Protein AF-A0A524EVG5-F1 (afdb_monomer_lite)

Structure (mmCIF, N/CA/C/O backbone):
data_AF-A0A524EVG5-F1
#
_entry.id   AF-A0A524EVG5-F1
#
loop_
_atom_site.group_PDB
_atom_site.id
_atom_site.type_symbol
_atom_site.label_atom_id
_atom_site.label_alt_id
_atom_site.label_comp_id
_atom_site.label_asym_id
_atom_site.label_entity_id
_atom_site.label_seq_id
_atom_site.pdbx_PDB_ins_code
_atom_site.Cartn_x
_atom_site.Cartn_y
_atom_site.Cartn_z
_atom_site.occupancy
_atom_site.B_iso_or_equiv
_atom_site.auth_seq_id
_atom_site.auth_comp_id
_atom_site.auth_asym_id
_atom_site.auth_atom_id
_atom_site.pdbx_PDB_model_num
ATOM 1 N N . MET A 1 1 ? -24.983 5.037 23.628 1.00 55.56 1 MET A N 1
ATOM 2 C CA . MET A 1 1 ? -25.145 5.532 22.242 1.00 55.56 1 MET A CA 1
ATOM 3 C C . MET A 1 1 ? -24.319 4.638 21.333 1.00 55.56 1 MET A C 1
ATOM 5 O O . MET A 1 1 ? -23.149 4.458 21.635 1.00 55.56 1 MET A O 1
ATOM 9 N N . LYS A 1 2 ? -24.898 4.042 20.284 1.00 57.50 2 LYS A N 1
ATOM 10 C CA . LYS A 1 2 ? -24.107 3.406 19.218 1.00 57.50 2 LYS A CA 1
ATOM 11 C C . LYS A 1 2 ? -23.765 4.501 18.209 1.00 57.50 2 LYS A C 1
ATOM 13 O O . LYS A 1 2 ? -24.679 5.118 17.672 1.00 57.50 2 LYS A O 1
ATOM 18 N N . LEU A 1 3 ? -22.482 4.798 18.032 1.00 75.38 3 LEU A N 1
ATOM 19 C CA . LEU A 1 3 ? -22.012 5.728 17.006 1.00 75.38 3 LEU A CA 1
ATOM 20 C C . LEU A 1 3 ? -21.749 4.922 15.734 1.00 75.38 3 LEU A C 1
ATOM 22 O O . LEU A 1 3 ? -21.066 3.902 15.786 1.00 75.38 3 LEU A O 1
ATOM 26 N N . HIS A 1 4 ? -22.320 5.354 14.613 1.00 79.94 4 HIS A N 1
ATOM 27 C CA . HIS A 1 4 ? -22.007 4.783 13.308 1.00 79.94 4 HIS A CA 1
ATOM 28 C C . HIS A 1 4 ? -20.712 5.402 12.780 1.00 79.94 4 HIS A C 1
ATOM 30 O O . HIS A 1 4 ? -20.463 6.591 12.992 1.00 79.94 4 HIS A O 1
ATOM 36 N N . ARG A 1 5 ? -19.894 4.603 12.085 1.00 82.62 5 ARG A N 1
ATOM 37 C CA . ARG A 1 5 ? -18.747 5.123 11.335 1.00 82.62 5 ARG A CA 1
ATOM 38 C C . ARG A 1 5 ? -19.273 6.085 10.272 1.00 82.62 5 ARG A C 1
ATOM 40 O O . ARG A 1 5 ? -20.179 5.731 9.524 1.00 82.62 5 ARG A O 1
ATOM 47 N N . MET A 1 6 ? -18.730 7.296 10.234 1.00 90.06 6 MET A N 1
ATOM 48 C CA . MET A 1 6 ? -19.094 8.279 9.219 1.00 90.06 6 MET A CA 1
ATOM 49 C C . MET A 1 6 ? -18.442 7.896 7.890 1.00 90.06 6 MET A C 1
ATOM 51 O O . MET A 1 6 ? -17.223 7.749 7.821 1.00 90.06 6 MET A O 1
ATOM 55 N N . GLU A 1 7 ? -19.253 7.746 6.848 1.00 91.44 7 GLU A N 1
ATOM 56 C CA . GLU A 1 7 ? -18.798 7.459 5.488 1.00 91.44 7 GLU A CA 1
ATOM 57 C C . GLU A 1 7 ? -18.991 8.718 4.645 1.00 91.44 7 GLU A C 1
ATOM 59 O O . GLU A 1 7 ? -20.114 9.168 4.432 1.00 91.44 7 GLU A O 1
ATOM 64 N N . VAL A 1 8 ? -17.877 9.338 4.250 1.00 96.19 8 VAL A N 1
ATOM 65 C CA . VAL A 1 8 ? -17.873 10.612 3.507 1.00 96.19 8 VAL A CA 1
ATOM 66 C C . VAL A 1 8 ? -17.717 10.426 1.998 1.00 96.19 8 VAL A C 1
ATOM 68 O O . VAL A 1 8 ? -17.925 11.376 1.255 1.00 96.19 8 VAL A O 1
ATOM 71 N N . LEU A 1 9 ? -17.353 9.217 1.564 1.00 97.00 9 LEU A N 1
ATOM 72 C CA . LEU A 1 9 ? -17.241 8.821 0.165 1.00 97.00 9 LEU A CA 1
ATOM 73 C C . LEU A 1 9 ? -18.272 7.735 -0.126 1.00 97.00 9 LEU A C 1
ATOM 75 O O . LEU A 1 9 ? -18.496 6.843 0.696 1.00 97.00 9 LEU A O 1
ATOM 79 N N . SER A 1 10 ? -18.865 7.801 -1.310 1.00 96.88 10 SER A N 1
ATOM 80 C CA . SER A 1 10 ? -19.654 6.718 -1.884 1.00 96.88 10 SER A CA 1
ATOM 81 C C . SER A 1 10 ? -18.770 5.531 -2.278 1.00 96.88 10 SER A C 1
ATOM 83 O O . SER A 1 10 ? -17.547 5.637 -2.389 1.00 96.88 10 SER A O 1
ATOM 85 N N . HIS A 1 11 ? -19.401 4.382 -2.522 1.00 96.25 11 HIS A N 1
ATOM 86 C CA . HIS A 1 11 ? -18.695 3.188 -2.981 1.00 96.25 11 HIS A CA 1
ATOM 87 C C . HIS A 1 11 ? -17.963 3.423 -4.314 1.00 96.25 11 HIS A C 1
ATOM 89 O O . HIS A 1 11 ? -16.791 3.074 -4.431 1.00 96.25 11 HIS A O 1
ATOM 95 N N . ASP A 1 12 ? -18.611 4.095 -5.268 1.00 98.19 12 ASP A N 1
ATOM 96 C CA . ASP A 1 12 ? -18.037 4.388 -6.586 1.00 98.19 12 ASP A CA 1
ATOM 97 C C . ASP A 1 12 ? -16.829 5.338 -6.496 1.00 98.19 12 ASP A C 1
ATOM 99 O O . ASP A 1 12 ? -15.864 5.204 -7.251 1.00 98.19 12 ASP A O 1
ATOM 103 N N . GLU A 1 13 ? -16.842 6.286 -5.553 1.00 98.44 13 GLU A N 1
ATOM 104 C CA . GLU A 1 13 ? -15.695 7.166 -5.297 1.00 98.44 13 GLU A CA 1
ATOM 105 C C . GLU A 1 13 ? -14.514 6.397 -4.696 1.00 98.44 13 GLU A C 1
ATOM 107 O O . GLU A 1 13 ? -13.371 6.614 -5.105 1.00 98.44 13 GLU A O 1
ATOM 112 N N . VAL A 1 14 ? -14.773 5.471 -3.766 1.00 98.00 14 VAL A N 1
ATOM 113 C CA . VAL A 1 14 ? -13.733 4.589 -3.210 1.00 98.00 14 VAL A CA 1
ATOM 114 C C . VAL A 1 14 ? -13.128 3.712 -4.307 1.00 98.00 14 VAL A C 1
ATOM 116 O O . VAL A 1 14 ? -11.903 3.619 -4.398 1.00 98.00 14 VAL A O 1
ATOM 119 N N . GLU A 1 15 ? -13.958 3.131 -5.172 1.00 98.25 15 GLU A N 1
ATOM 120 C CA . GLU A 1 15 ? -13.503 2.306 -6.295 1.00 98.25 15 GLU A CA 1
ATOM 121 C C . GLU A 1 15 ? -12.680 3.125 -7.298 1.00 98.25 15 GLU A C 1
ATOM 123 O O . GLU A 1 15 ? -11.608 2.711 -7.733 1.00 98.25 15 GLU A O 1
ATOM 128 N N . THR A 1 16 ? -13.112 4.353 -7.595 1.00 98.62 16 THR A N 1
ATOM 129 C CA . THR A 1 16 ? -12.371 5.274 -8.469 1.00 98.62 16 THR A CA 1
ATOM 130 C C . THR A 1 16 ? -10.975 5.577 -7.920 1.00 98.62 16 THR A C 1
ATOM 132 O O . THR A 1 16 ? -9.999 5.608 -8.680 1.00 98.62 16 THR A O 1
ATOM 135 N N . ILE A 1 17 ? -10.859 5.797 -6.605 1.00 98.38 17 ILE A N 1
ATOM 136 C CA . ILE A 1 17 ? -9.565 5.996 -5.941 1.00 98.38 17 ILE A CA 1
ATOM 137 C C . ILE A 1 17 ? -8.723 4.725 -6.054 1.00 98.38 17 ILE A C 1
ATOM 139 O O . ILE A 1 17 ? -7.565 4.814 -6.460 1.00 98.38 17 ILE A O 1
ATOM 143 N N . HIS A 1 18 ? -9.297 3.558 -5.748 1.00 98.00 18 HIS A N 1
ATOM 144 C CA . HIS A 1 18 ? -8.603 2.273 -5.811 1.00 98.00 18 HIS A CA 1
ATOM 145 C C . HIS A 1 18 ? -8.004 2.012 -7.200 1.00 98.00 18 HIS A C 1
ATOM 147 O O . HIS A 1 18 ? -6.792 1.819 -7.337 1.00 98.00 18 HIS A O 1
ATOM 153 N N . GLU A 1 19 ? -8.829 2.112 -8.238 1.00 98.31 19 GLU A N 1
ATOM 154 C CA . GLU A 1 19 ? -8.439 1.902 -9.631 1.00 98.31 19 GLU A CA 1
ATOM 155 C C . GLU A 1 19 ? -7.382 2.907 -10.100 1.00 98.31 19 GLU A C 1
ATOM 157 O O . GLU A 1 19 ? -6.407 2.551 -10.772 1.00 98.31 19 GLU A O 1
ATOM 162 N N . THR A 1 20 ? -7.521 4.172 -9.694 1.00 98.44 20 THR A N 1
ATOM 163 C CA . THR A 1 20 ? -6.536 5.209 -10.015 1.00 98.44 20 THR A CA 1
ATOM 164 C C . THR A 1 20 ? -5.200 4.938 -9.327 1.00 98.44 20 THR A C 1
ATOM 166 O O . THR A 1 20 ? -4.153 5.084 -9.960 1.00 98.44 20 THR A O 1
ATOM 169 N N . THR A 1 21 ? -5.208 4.514 -8.061 1.00 98.25 21 THR A N 1
ATOM 170 C CA . THR A 1 21 ? -3.995 4.143 -7.325 1.00 98.25 21 THR A CA 1
ATOM 171 C C . THR A 1 21 ? -3.287 2.960 -7.978 1.00 98.25 21 THR A C 1
ATOM 173 O O . THR A 1 21 ? -2.075 3.034 -8.178 1.00 98.25 21 THR A O 1
ATOM 176 N N . LEU A 1 22 ? -4.014 1.909 -8.371 1.00 98.25 22 LEU A N 1
ATOM 177 C CA . LEU A 1 22 ? -3.431 0.762 -9.074 1.00 98.25 22 LEU A CA 1
ATOM 178 C C . LEU A 1 22 ? -2.759 1.185 -10.383 1.00 98.25 22 LEU A C 1
ATOM 180 O O . LEU A 1 22 ? -1.618 0.802 -10.635 1.00 98.25 22 LEU A O 1
ATOM 184 N N . ARG A 1 23 ?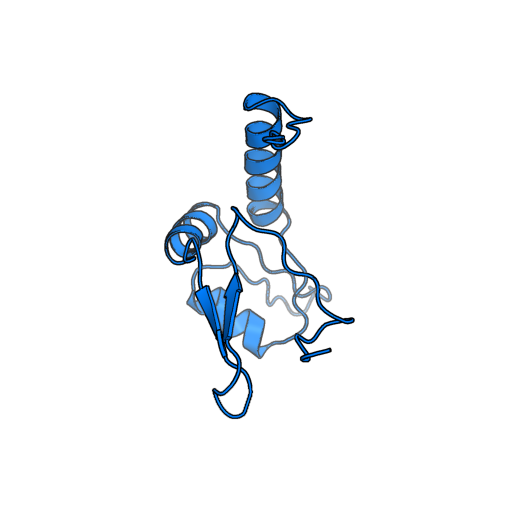 -3.415 2.044 -11.173 1.00 98.31 23 ARG A N 1
ATOM 185 C CA . ARG A 1 23 ? -2.827 2.596 -12.401 1.00 98.31 23 ARG A CA 1
ATOM 186 C C . ARG A 1 23 ? -1.554 3.399 -12.124 1.00 98.31 23 ARG A C 1
ATOM 188 O O . ARG A 1 23 ? -0.570 3.238 -12.832 1.00 98.31 23 ARG A O 1
ATOM 195 N N . LEU A 1 24 ? -1.538 4.252 -11.095 1.00 97.75 24 LEU A N 1
ATOM 196 C CA . LEU A 1 24 ? -0.338 5.023 -10.733 1.00 97.75 24 LEU A CA 1
ATOM 197 C C . LEU A 1 24 ? 0.825 4.106 -10.333 1.00 97.75 24 LEU A C 1
ATOM 199 O O . LEU A 1 24 ? 1.960 4.340 -10.745 1.00 97.75 24 LEU A O 1
ATOM 203 N N . LEU A 1 25 ? 0.551 3.060 -9.554 1.00 97.62 25 LEU A N 1
ATOM 204 C CA . LEU A 1 25 ? 1.559 2.086 -9.142 1.00 97.62 25 LEU A CA 1
ATOM 205 C C . LEU A 1 25 ? 2.121 1.283 -10.328 1.00 97.62 25 LEU A C 1
ATOM 207 O O . LEU A 1 25 ? 3.321 1.001 -10.352 1.00 97.62 25 LEU A O 1
ATOM 211 N N . GLU A 1 26 ? 1.280 0.949 -11.305 1.00 97.38 26 GLU A N 1
ATOM 212 C CA . GLU A 1 26 ? 1.652 0.191 -12.502 1.00 97.38 26 GLU A CA 1
ATOM 213 C C . GLU A 1 26 ? 2.394 1.051 -13.538 1.00 97.38 26 GLU A C 1
ATOM 215 O O . GLU A 1 26 ? 3.455 0.657 -14.025 1.00 97.38 26 GLU A O 1
ATOM 220 N N . ASP A 1 27 ? 1.889 2.250 -13.834 1.00 95.44 27 ASP A N 1
ATOM 221 C CA . ASP A 1 27 ? 2.418 3.106 -14.899 1.00 95.44 27 ASP A CA 1
ATOM 222 C C . ASP A 1 27 ? 3.607 3.955 -14.439 1.00 95.44 27 ASP A C 1
ATOM 224 O O . ASP A 1 27 ? 4.590 4.102 -15.178 1.00 95.44 27 ASP A O 1
ATOM 228 N N . ILE A 1 28 ? 3.527 4.516 -13.228 1.00 93.81 28 ILE A N 1
ATOM 229 C CA . ILE A 1 28 ? 4.504 5.472 -12.686 1.00 93.81 28 ILE A CA 1
ATOM 230 C C . ILE A 1 28 ? 5.439 4.780 -11.693 1.00 93.81 28 ILE A C 1
ATOM 232 O O . ILE A 1 28 ? 6.659 4.855 -11.842 1.00 93.81 28 ILE A O 1
ATOM 236 N N . GLY A 1 29 ? 4.878 4.069 -10.714 1.00 94.06 29 GLY A N 1
ATOM 237 C CA . GLY A 1 29 ? 5.632 3.396 -9.661 1.00 94.06 29 GLY A CA 1
ATOM 238 C C . GLY A 1 29 ? 6.048 4.304 -8.499 1.00 94.06 29 GLY A C 1
ATOM 239 O O . GLY A 1 29 ? 5.598 5.440 -8.361 1.00 94.06 29 GLY A O 1
ATOM 240 N N . VAL A 1 30 ? 6.917 3.779 -7.632 1.00 94.50 30 VAL A N 1
ATOM 241 C CA . VAL A 1 30 ? 7.399 4.444 -6.408 1.00 94.50 30 VAL A CA 1
ATOM 242 C C . VAL A 1 30 ? 8.920 4.387 -6.346 1.00 94.50 30 VAL A C 1
ATOM 244 O O . VAL A 1 30 ? 9.520 3.355 -6.642 1.00 94.50 30 VAL A O 1
ATOM 247 N N . MET A 1 31 ? 9.550 5.489 -5.945 1.00 93.25 31 MET A N 1
ATOM 248 C CA . MET A 1 31 ? 10.995 5.560 -5.733 1.00 93.25 31 MET A CA 1
ATOM 249 C C . MET A 1 31 ? 11.401 4.742 -4.502 1.00 93.25 31 MET A C 1
ATOM 251 O O . MET A 1 31 ? 10.912 4.988 -3.401 1.00 93.25 31 MET A O 1
ATOM 255 N N . VAL A 1 32 ? 12.326 3.794 -4.677 1.00 93.62 32 VAL A N 1
ATOM 256 C CA . VAL A 1 32 ? 12.842 2.946 -3.592 1.00 93.62 32 VAL A CA 1
ATOM 257 C C . VAL A 1 32 ? 14.360 3.053 -3.560 1.00 93.62 32 VAL A C 1
ATOM 259 O O . VAL A 1 32 ? 15.041 2.537 -4.440 1.00 93.62 32 VAL A O 1
ATOM 262 N N . HIS A 1 33 ? 14.919 3.705 -2.537 1.00 90.69 33 HIS A N 1
ATOM 263 C CA . HIS A 1 33 ? 16.364 3.970 -2.459 1.00 90.69 33 HIS A CA 1
ATOM 264 C C . HIS A 1 33 ? 17.211 2.747 -2.082 1.00 90.69 33 HIS A C 1
ATOM 266 O O . HIS A 1 33 ? 18.339 2.616 -2.564 1.00 90.69 33 HIS A O 1
ATOM 272 N N . SER A 1 34 ? 16.680 1.834 -1.266 1.00 92.31 34 SER A N 1
ATOM 273 C CA . SER A 1 34 ? 17.401 0.625 -0.852 1.00 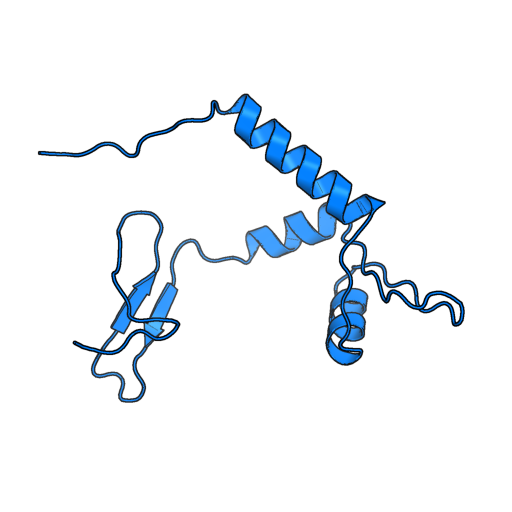92.31 34 SER A CA 1
ATOM 274 C C . SER A 1 34 ? 17.523 -0.369 -2.006 1.00 92.31 34 SER A C 1
ATOM 276 O O . SER A 1 34 ? 16.513 -0.781 -2.577 1.00 92.31 34 SER A O 1
ATOM 278 N N . LYS A 1 35 ? 18.755 -0.784 -2.332 1.00 91.50 35 LYS A N 1
ATOM 279 C CA . LYS A 1 35 ? 18.991 -1.825 -3.340 1.00 91.50 35 LYS A CA 1
ATOM 280 C C . LYS A 1 35 ? 18.381 -3.164 -2.923 1.00 91.50 35 LYS A C 1
ATOM 282 O O . LYS A 1 35 ? 17.698 -3.774 -3.731 1.00 91.50 35 LYS A O 1
ATOM 287 N N . GLU A 1 36 ? 18.567 -3.562 -1.668 1.00 95.12 36 GLU A N 1
ATOM 288 C CA . GLU A 1 36 ? 18.020 -4.812 -1.129 1.00 95.12 36 GLU A CA 1
ATOM 289 C C . GLU A 1 36 ? 16.495 -4.872 -1.291 1.00 95.12 36 GLU A C 1
ATOM 291 O O . GLU A 1 36 ? 15.948 -5.868 -1.756 1.00 95.12 36 GLU A O 1
ATOM 296 N N . SER A 1 37 ? 15.800 -3.769 -0.998 1.00 95.50 37 SER A N 1
ATOM 297 C CA . SER A 1 37 ? 14.347 -3.698 -1.165 1.00 95.50 37 SER A CA 1
ATOM 298 C C . SER A 1 37 ? 13.926 -3.778 -2.634 1.00 95.50 37 SER A C 1
ATOM 300 O O . SER A 1 37 ? 12.924 -4.417 -2.942 1.00 95.50 37 SER A O 1
ATOM 302 N N . ARG A 1 38 ? 14.679 -3.158 -3.554 1.00 94.81 38 ARG A N 1
ATOM 303 C CA . ARG A 1 38 ? 14.413 -3.271 -4.997 1.00 94.81 38 ARG A CA 1
ATOM 304 C C . ARG A 1 38 ? 14.600 -4.698 -5.501 1.00 94.81 38 ARG A C 1
ATOM 306 O O . ARG A 1 38 ? 13.754 -5.170 -6.254 1.00 94.81 38 ARG A O 1
ATOM 313 N N . ASP A 1 39 ? 15.662 -5.373 -5.071 1.00 95.19 39 ASP A N 1
ATOM 314 C CA . ASP A 1 39 ? 15.939 -6.761 -5.449 1.00 95.19 39 ASP A CA 1
ATOM 315 C C . ASP A 1 39 ? 14.794 -7.674 -4.982 1.00 95.19 39 ASP A C 1
ATOM 317 O O . ASP A 1 39 ? 14.208 -8.389 -5.795 1.00 95.19 39 ASP A O 1
ATOM 321 N N . LEU A 1 40 ? 14.370 -7.539 -3.719 1.00 97.06 40 LEU A N 1
ATOM 322 C CA . LEU A 1 40 ? 13.232 -8.282 -3.171 1.00 97.06 40 LEU A CA 1
ATOM 323 C C . LEU A 1 40 ? 11.933 -8.017 -3.950 1.00 97.06 40 LEU A C 1
ATOM 325 O O . LEU A 1 40 ? 11.187 -8.945 -4.265 1.00 97.06 40 LEU A O 1
ATOM 329 N N . LEU A 1 41 ? 11.638 -6.757 -4.278 1.00 96.81 41 LEU A N 1
ATOM 330 C CA . LEU A 1 41 ? 10.438 -6.404 -5.040 1.00 96.81 41 LEU A CA 1
ATOM 331 C C . LEU A 1 41 ? 10.474 -7.000 -6.455 1.00 96.81 41 LEU A C 1
ATOM 333 O O . LEU A 1 41 ? 9.456 -7.516 -6.922 1.00 96.81 41 LEU A O 1
ATOM 337 N N . LYS A 1 42 ? 11.641 -6.982 -7.112 1.00 96.38 42 LYS A N 1
ATOM 338 C CA . LYS A 1 42 ? 11.866 -7.586 -8.433 1.00 96.38 42 LYS A CA 1
ATOM 339 C C . LYS A 1 42 ? 11.637 -9.096 -8.409 1.00 96.38 42 LYS A C 1
ATOM 341 O O . LYS A 1 42 ? 10.905 -9.617 -9.246 1.00 96.38 42 LYS A O 1
ATOM 346 N N . GLU A 1 43 ? 12.194 -9.788 -7.416 1.00 97.50 43 GLU A N 1
ATOM 347 C CA . GLU A 1 43 ? 11.989 -11.228 -7.201 1.00 97.50 43 GLU A CA 1
ATOM 348 C C . GLU A 1 43 ? 10.512 -11.587 -6.987 1.00 97.50 43 GLU A C 1
ATOM 350 O O . GLU A 1 43 ? 10.063 -12.667 -7.367 1.00 97.50 43 GLU A O 1
ATOM 355 N N . ASN A 1 44 ? 9.732 -10.656 -6.432 1.00 97.69 44 ASN A N 1
ATOM 356 C CA . ASN A 1 44 ? 8.308 -10.829 -6.162 1.00 97.69 44 ASN A CA 1
ATOM 357 C C . ASN A 1 44 ? 7.384 -10.332 -7.289 1.00 97.69 44 A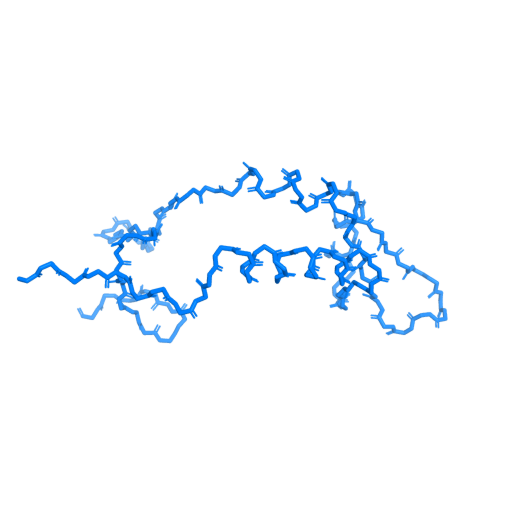SN A C 1
ATOM 359 O O . ASN A 1 44 ? 6.166 -10.297 -7.101 1.00 97.69 44 ASN A O 1
ATOM 363 N N . GLY A 1 45 ? 7.934 -10.012 -8.465 1.00 96.94 45 GLY A N 1
ATOM 364 C CA . GLY A 1 45 ? 7.177 -9.695 -9.680 1.00 96.94 45 GLY A CA 1
ATOM 365 C C . GLY A 1 45 ? 7.019 -8.203 -9.982 1.00 96.94 45 GLY A C 1
ATOM 366 O O . GLY A 1 45 ? 6.368 -7.857 -10.967 1.00 96.94 45 GLY A O 1
ATOM 367 N N . CYS A 1 46 ? 7.605 -7.311 -9.178 1.00 97.56 46 CYS A N 1
ATOM 368 C CA . CYS A 1 46 ? 7.655 -5.889 -9.518 1.00 97.56 46 CYS A CA 1
ATOM 369 C C . CYS A 1 46 ? 8.694 -5.624 -10.616 1.00 97.56 46 CYS A C 1
ATOM 371 O O . CYS A 1 46 ? 9.630 -6.395 -10.826 1.00 97.56 46 CYS A O 1
ATOM 373 N N . ILE A 1 47 ? 8.555 -4.495 -11.304 1.00 96.06 47 ILE A N 1
ATOM 374 C CA . ILE A 1 47 ? 9.458 -4.099 -12.385 1.00 96.06 47 ILE A CA 1
ATOM 375 C C . ILE A 1 47 ? 10.370 -2.994 -11.863 1.00 96.06 47 ILE A C 1
ATOM 377 O O . ILE A 1 47 ? 9.903 -1.926 -11.470 1.00 96.06 47 ILE A O 1
ATOM 381 N N . VAL A 1 48 ? 11.675 -3.248 -11.871 1.00 92.88 48 VAL A N 1
ATOM 382 C CA . VAL A 1 48 ? 12.698 -2.286 -11.448 1.00 92.88 48 VAL A CA 1
ATOM 383 C C . VAL A 1 48 ? 13.497 -1.855 -12.667 1.00 92.88 48 VAL A C 1
ATOM 385 O O . VAL A 1 48 ? 14.057 -2.701 -13.366 1.00 92.88 48 VAL A O 1
ATOM 388 N N . ASP A 1 49 ? 13.564 -0.547 -12.912 1.00 80.94 49 ASP A N 1
ATOM 389 C CA . ASP A 1 49 ? 14.468 0.006 -13.918 1.00 80.94 49 ASP A CA 1
ATOM 390 C C . ASP A 1 49 ? 15.861 0.210 -13.303 1.00 80.94 49 ASP A C 1
ATOM 392 O O . ASP A 1 49 ? 16.083 1.099 -12.479 1.00 80.94 49 ASP A O 1
ATOM 396 N N . GLU A 1 50 ? 16.791 -0.663 -13.689 1.00 72.19 50 GLU A N 1
ATOM 397 C CA . GLU A 1 50 ? 18.194 -0.638 -13.262 1.00 72.19 50 GLU A CA 1
ATOM 398 C C . GLU A 1 50 ? 19.114 0.034 -14.294 1.00 72.19 50 GLU A C 1
ATOM 400 O O . GLU A 1 50 ? 20.335 -0.114 -14.223 1.00 72.19 50 GLU A O 1
ATOM 405 N N . SER A 1 51 ? 18.561 0.763 -15.272 1.00 72.19 51 SER A N 1
ATOM 406 C CA . SER A 1 51 ? 19.367 1.508 -16.237 1.00 72.19 51 SER A CA 1
ATOM 407 C C . SER A 1 51 ? 20.334 2.447 -15.516 1.00 72.19 51 SER A C 1
ATOM 409 O O . SER A 1 51 ? 19.930 3.239 -14.665 1.00 72.19 51 SER A O 1
ATOM 411 N N . ALA A 1 52 ? 21.615 2.411 -15.898 1.00 58.66 52 ALA A N 1
ATOM 412 C CA . ALA A 1 52 ? 22.653 3.286 -15.343 1.00 58.66 52 ALA A CA 1
ATOM 413 C C . ALA A 1 52 ? 22.326 4.787 -15.499 1.00 58.66 52 ALA A C 1
ATOM 415 O O . ALA A 1 52 ? 22.891 5.622 -14.797 1.00 58.66 52 ALA A O 1
ATOM 416 N N . ASN A 1 53 ? 21.392 5.118 -16.397 1.00 62.16 53 ASN A N 1
ATOM 417 C CA . ASN A 1 53 ? 20.922 6.474 -16.665 1.00 62.16 53 ASN A CA 1
ATOM 418 C C . ASN A 1 53 ? 19.644 6.847 -15.891 1.00 62.16 53 ASN A C 1
ATOM 420 O O . ASN A 1 53 ? 19.135 7.948 -16.088 1.00 62.16 53 ASN A O 1
ATOM 424 N N . ASN A 1 54 ? 19.101 5.960 -15.048 1.00 66.69 54 ASN A N 1
ATOM 425 C CA . ASN A 1 54 ? 17.935 6.237 -14.212 1.00 66.69 54 ASN A CA 1
ATOM 426 C C . ASN A 1 54 ? 18.380 6.568 -12.771 1.00 66.69 54 ASN A C 1
ATOM 428 O O . ASN A 1 54 ? 18.597 5.658 -11.967 1.00 66.69 54 ASN A O 1
ATOM 432 N N . PRO A 1 55 ? 18.502 7.859 -12.404 1.00 67.75 55 PRO A N 1
ATOM 433 C CA . PRO A 1 55 ? 18.940 8.261 -11.065 1.00 67.75 55 PRO A CA 1
ATOM 434 C C . PRO A 1 55 ? 17.854 8.069 -9.995 1.00 67.75 55 PRO A C 1
ATOM 436 O O . PRO A 1 55 ? 18.108 8.292 -8.814 1.00 67.75 55 PRO A O 1
ATOM 439 N N . TYR A 1 56 ? 16.634 7.698 -10.391 1.00 69.44 56 TYR A N 1
ATOM 440 C CA . TYR A 1 56 ? 15.451 7.815 -9.550 1.00 69.44 56 TYR A CA 1
ATOM 441 C C . TYR A 1 56 ? 14.905 6.480 -9.029 1.00 69.44 56 TYR A C 1
ATOM 443 O O . TYR A 1 56 ? 13.903 6.492 -8.326 1.00 69.44 56 TYR A O 1
ATOM 451 N N . HIS A 1 57 ? 15.561 5.347 -9.318 1.00 85.00 57 HIS A N 1
ATOM 452 C CA . HIS A 1 57 ? 15.318 4.037 -8.685 1.00 85.00 57 HIS A CA 1
ATOM 453 C C . HIS A 1 57 ? 13.829 3.692 -8.456 1.00 85.00 57 HIS A C 1
ATOM 455 O O . HIS A 1 57 ? 13.436 3.251 -7.370 1.00 85.00 57 HIS A O 1
ATOM 461 N N . TYR A 1 58 ? 12.994 3.931 -9.472 1.00 91.50 58 TYR A N 1
ATOM 462 C CA . TYR A 1 58 ? 11.561 3.659 -9.407 1.00 91.50 58 TYR A CA 1
ATOM 463 C C . TYR A 1 58 ? 11.274 2.166 -9.576 1.00 91.50 58 TYR A C 1
ATOM 465 O O . TYR A 1 58 ? 11.857 1.484 -10.422 1.00 91.50 58 TYR A O 1
ATOM 473 N N . VAL A 1 59 ? 10.326 1.685 -8.779 1.00 95.62 59 VAL A N 1
ATOM 474 C CA . VAL A 1 59 ? 9.750 0.347 -8.861 1.00 95.62 59 VAL A CA 1
ATOM 475 C C . VAL A 1 59 ? 8.303 0.484 -9.309 1.00 95.62 59 VAL A C 1
ATOM 477 O O . VAL A 1 59 ? 7.531 1.196 -8.669 1.00 95.62 59 VAL A O 1
ATOM 480 N N . LYS A 1 60 ? 7.935 -0.187 -10.398 1.00 96.81 60 LYS A N 1
ATOM 481 C CA . LYS A 1 60 ? 6.549 -0.298 -10.863 1.00 96.81 60 LYS A CA 1
ATOM 482 C C . LYS A 1 60 ? 5.932 -1.582 -10.329 1.00 96.81 60 LYS A C 1
ATOM 484 O O . LYS A 1 60 ? 6.590 -2.625 -10.309 1.00 96.81 60 LYS A O 1
ATOM 489 N N . TYR A 1 61 ? 4.672 -1.506 -9.927 1.00 98.12 61 TYR A N 1
ATOM 490 C CA . TYR A 1 61 ? 3.943 -2.604 -9.303 1.00 98.12 61 TYR A CA 1
ATOM 491 C C . TYR A 1 61 ? 2.798 -3.005 -10.233 1.00 98.12 61 TYR A C 1
ATOM 493 O O . TYR A 1 61 ? 1.772 -2.325 -10.246 1.00 98.12 61 TYR A O 1
ATOM 501 N N . PRO A 1 62 ? 2.954 -4.079 -11.027 1.00 98.31 62 PRO A N 1
ATOM 502 C CA . PRO A 1 62 ? 1.868 -4.565 -11.864 1.00 98.31 62 PRO A CA 1
ATOM 503 C C . PRO A 1 62 ? 0.626 -4.865 -11.026 1.00 98.31 62 PRO A C 1
ATOM 505 O O . PRO A 1 62 ? 0.740 -5.404 -9.919 1.00 98.31 62 PRO A O 1
ATOM 508 N N . ARG A 1 63 ? -0.562 -4.586 -11.564 1.00 98.19 63 ARG A N 1
ATOM 509 C CA . ARG A 1 63 ? -1.829 -4.735 -10.828 1.00 98.19 63 ARG A CA 1
ATOM 510 C C . ARG A 1 63 ? -1.974 -6.110 -10.169 1.00 98.19 63 ARG A C 1
ATOM 512 O O . ARG A 1 63 ? -2.242 -6.217 -8.975 1.00 98.19 63 ARG A O 1
ATOM 519 N N . HIS A 1 64 ? -1.707 -7.165 -10.936 1.00 97.88 64 HIS A N 1
ATOM 520 C CA . HIS A 1 64 ? -1.817 -8.548 -10.471 1.00 97.88 64 HIS A CA 1
ATOM 521 C C . HIS A 1 64 ? -0.867 -8.879 -9.304 1.00 97.88 64 HIS A C 1
ATOM 523 O O . HIS A 1 64 ? -1.165 -9.763 -8.503 1.00 97.88 64 HIS A O 1
ATOM 529 N N . VAL A 1 65 ? 0.271 -8.183 -9.188 1.00 98.19 65 VAL A N 1
ATOM 530 C CA . VAL A 1 65 ? 1.205 -8.340 -8.063 1.00 98.19 65 VAL A CA 1
ATOM 531 C C . VAL A 1 65 ? 0.599 -7.732 -6.804 1.00 98.19 65 VAL A C 1
ATOM 533 O O . VAL A 1 65 ? 0.566 -8.396 -5.769 1.00 98.19 65 VAL A O 1
ATOM 536 N N . VAL A 1 66 ? 0.060 -6.513 -6.899 1.00 97.81 66 VAL A N 1
ATOM 537 C CA . VAL A 1 66 ? -0.610 -5.844 -5.773 1.00 97.81 66 VAL A CA 1
ATOM 538 C C . VAL A 1 66 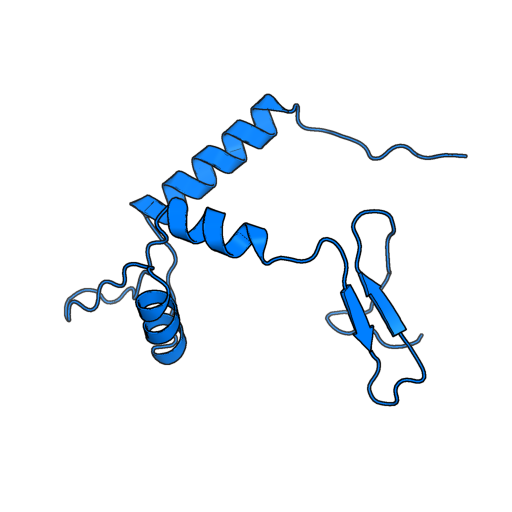? -1.793 -6.682 -5.287 1.00 97.81 66 VAL A C 1
ATOM 540 O O . VAL A 1 66 ? -1.861 -7.028 -4.111 1.00 97.81 66 VAL A O 1
ATOM 543 N N . GLU A 1 67 ? -2.679 -7.100 -6.191 1.00 96.62 67 GLU A N 1
ATOM 544 C CA . GLU A 1 67 ? -3.848 -7.927 -5.862 1.00 96.62 67 GLU A CA 1
ATOM 545 C C . GLU A 1 67 ? -3.471 -9.280 -5.239 1.00 96.62 67 GLU A C 1
ATOM 547 O O . GLU A 1 67 ? -4.161 -9.770 -4.341 1.00 96.62 67 GLU A O 1
ATOM 552 N N . LYS A 1 68 ? -2.374 -9.899 -5.697 1.00 97.62 68 LYS A N 1
ATOM 553 C CA . LYS A 1 68 ? -1.862 -11.154 -5.131 1.00 97.62 68 LYS A CA 1
ATOM 554 C C . LYS A 1 68 ? -1.452 -10.972 -3.670 1.00 97.62 68 LYS A C 1
ATOM 556 O O . LYS A 1 68 ? -1.852 -11.784 -2.838 1.00 97.62 68 LYS A O 1
ATOM 561 N N . TYR A 1 69 ? -0.668 -9.940 -3.358 1.00 97.31 69 TYR A N 1
ATOM 562 C CA . TYR A 1 69 ? -0.154 -9.724 -2.001 1.00 97.31 69 TYR A CA 1
ATOM 563 C C . TYR A 1 69 ? -1.179 -9.085 -1.060 1.00 97.31 69 TYR A C 1
ATOM 565 O O . TYR A 1 69 ? -1.163 -9.367 0.132 1.00 97.31 69 TYR A O 1
ATOM 573 N N . MET A 1 70 ? -2.150 -8.321 -1.565 1.00 96.19 70 MET A N 1
ATOM 574 C CA . MET A 1 70 ? -3.260 -7.828 -0.737 1.00 96.19 70 MET A CA 1
ATOM 575 C C . MET A 1 70 ? -4.046 -8.968 -0.075 1.00 96.19 70 MET A C 1
ATOM 577 O O . MET A 1 70 ? -4.496 -8.830 1.058 1.00 96.19 70 MET A O 1
ATOM 581 N N . LYS A 1 71 ? -4.148 -10.131 -0.733 1.00 96.69 71 LYS A N 1
ATOM 582 C CA . LYS A 1 71 ? -4.810 -11.325 -0.177 1.00 96.69 71 LYS A CA 1
ATOM 583 C C . LYS A 1 71 ? -4.057 -11.964 0.991 1.00 96.69 71 LYS A C 1
ATOM 585 O O . LYS A 1 71 ? -4.638 -12.789 1.688 1.00 96.69 71 LYS A O 1
ATOM 590 N N . THR A 1 72 ? -2.782 -11.631 1.197 1.00 96.50 72 THR A N 1
ATOM 591 C CA . THR A 1 72 ? -1.993 -12.156 2.323 1.00 96.50 72 THR A CA 1
ATOM 592 C C . THR A 1 72 ? -2.082 -11.271 3.563 1.00 96.50 72 THR A C 1
ATOM 594 O O . THR A 1 72 ? -1.552 -11.642 4.607 1.00 96.50 72 THR A O 1
ATOM 597 N N . VAL A 1 73 ? -2.708 -10.094 3.458 1.00 95.31 73 VAL A N 1
ATOM 598 C CA . VAL A 1 73 ? -2.838 -9.149 4.570 1.00 95.31 73 VAL A CA 1
ATOM 599 C C . VAL A 1 73 ? -3.935 -9.640 5.524 1.00 95.31 73 VAL A C 1
ATOM 601 O O . VAL A 1 73 ? -5.063 -9.861 5.080 1.00 95.31 73 VAL A O 1
ATOM 604 N N . PRO A 1 74 ? -3.643 -9.825 6.824 1.00 95.31 74 PRO A N 1
ATOM 605 C CA . PRO A 1 74 ? -4.657 -10.234 7.785 1.00 95.31 74 PRO A CA 1
ATOM 606 C C . PRO A 1 74 ? -5.623 -9.077 8.083 1.00 95.31 74 PRO A C 1
ATOM 608 O O . PRO A 1 74 ? -5.226 -7.913 8.102 1.00 95.31 74 PRO A O 1
ATOM 611 N N . SER A 1 75 ? -6.890 -9.394 8.357 1.00 93.94 75 SER A N 1
ATOM 612 C CA . SER A 1 75 ? -7.898 -8.397 8.755 1.00 93.94 75 SER A CA 1
ATOM 613 C C . SER A 1 75 ? -7.669 -7.829 10.158 1.00 93.94 75 SER A C 1
ATOM 615 O O . SER A 1 75 ? -8.151 -6.744 10.469 1.00 93.94 75 SER A O 1
ATOM 617 N N . GLU A 1 76 ? -6.952 -8.571 11.002 1.00 95.44 76 GLU A N 1
ATOM 618 C CA . GLU A 1 76 ? -6.553 -8.178 12.350 1.00 95.44 76 GLU A CA 1
ATOM 619 C C . GLU A 1 76 ? -5.254 -8.888 12.744 1.00 95.44 76 GLU A C 1
ATOM 621 O O . GLU A 1 76 ? -4.945 -9.974 12.250 1.00 95.44 76 GLU A O 1
ATOM 626 N N . PHE A 1 77 ? -4.484 -8.284 13.643 1.00 93.88 77 PHE A N 1
ATOM 627 C CA . PHE A 1 77 ? -3.306 -8.916 14.236 1.00 93.88 77 PHE A CA 1
ATOM 628 C C . PHE A 1 77 ? -3.084 -8.421 15.666 1.00 93.88 77 PHE A C 1
ATOM 630 O O . PHE A 1 77 ? -3.599 -7.378 16.068 1.00 93.88 77 PHE A O 1
ATOM 637 N N . THR A 1 78 ? -2.302 -9.165 16.448 1.00 91.94 78 THR A N 1
ATOM 638 C CA . THR A 1 78 ? -1.995 -8.817 17.839 1.00 91.94 78 THR A CA 1
ATOM 639 C C . THR A 1 78 ? -0.563 -8.315 17.961 1.00 91.94 78 THR A C 1
ATOM 641 O O . THR A 1 78 ? 0.393 -9.006 17.612 1.00 91.94 78 THR A O 1
ATOM 644 N N . LEU A 1 79 ? -0.409 -7.104 18.489 1.00 90.00 79 LEU A N 1
ATOM 645 C CA . LEU A 1 79 ? 0.870 -6.574 18.940 1.00 90.00 79 LEU A CA 1
ATOM 646 C C . LEU A 1 79 ? 1.160 -7.093 20.346 1.00 90.00 79 LEU A C 1
ATOM 648 O O . LEU A 1 79 ? 0.328 -6.967 21.247 1.00 90.00 79 LEU A O 1
ATOM 652 N N . HIS A 1 80 ? 2.355 -7.643 20.540 1.00 88.25 80 HIS A N 1
ATOM 653 C CA . HIS A 1 80 ? 2.825 -8.125 21.834 1.00 88.25 80 HIS A CA 1
ATOM 654 C C . HIS A 1 80 ? 3.858 -7.158 22.410 1.00 88.25 80 HIS A C 1
ATOM 656 O O . HIS A 1 80 ? 4.816 -6.782 21.734 1.00 88.25 80 HIS A O 1
ATOM 662 N N . GLY A 1 81 ? 3.660 -6.759 23.667 1.00 84.06 81 GLY A N 1
ATOM 663 C CA . GLY A 1 81 ? 4.667 -6.038 24.436 1.00 84.06 81 GLY A CA 1
ATOM 664 C C . GLY A 1 81 ? 5.903 -6.904 24.681 1.00 84.06 81 GLY A C 1
ATOM 665 O O . GLY A 1 81 ? 5.841 -8.130 24.611 1.00 84.06 81 GLY A O 1
ATOM 666 N N . VAL A 1 82 ? 7.026 -6.255 24.995 1.00 84.50 82 VAL A N 1
ATOM 667 C CA . VAL A 1 82 ? 8.353 -6.891 25.101 1.00 84.50 82 VAL A CA 1
ATOM 668 C C . VAL A 1 82 ? 8.371 -8.093 26.052 1.00 84.50 82 VAL A C 1
ATOM 670 O O . VAL A 1 82 ? 9.008 -9.098 25.754 1.00 84.50 82 VAL A O 1
ATOM 673 N N . ASP A 1 83 ? 7.668 -8.003 27.180 1.00 88.31 83 ASP A N 1
ATOM 674 C CA . ASP A 1 83 ? 7.600 -9.057 28.200 1.00 88.31 83 ASP A CA 1
ATOM 675 C C . ASP A 1 83 ? 6.336 -9.933 28.100 1.00 88.31 83 ASP A C 1
ATOM 677 O O . ASP A 1 83 ? 6.103 -10.791 28.950 1.00 88.31 83 ASP A O 1
ATOM 681 N N . GLY A 1 84 ? 5.495 -9.709 27.085 1.00 83.94 84 GLY A N 1
ATOM 682 C CA . GLY A 1 84 ? 4.229 -10.415 26.886 1.00 83.94 84 GLY A CA 1
ATOM 683 C C . GLY A 1 84 ? 3.129 -10.098 27.908 1.00 83.94 84 GLY A C 1
ATOM 684 O O . GLY A 1 84 ? 2.026 -10.624 27.775 1.00 83.94 84 GLY A O 1
ATOM 685 N N . SER A 1 85 ? 3.375 -9.228 28.897 1.00 87.88 85 SER A N 1
ATOM 686 C CA . SER A 1 85 ? 2.379 -8.851 29.916 1.00 87.88 85 SER A C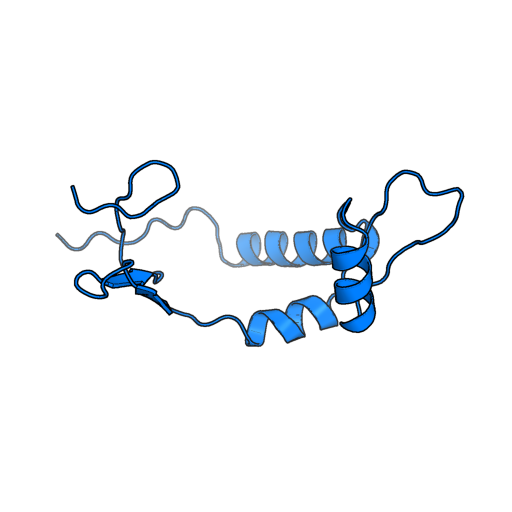A 1
ATOM 687 C C . SER A 1 85 ? 1.273 -7.945 29.367 1.00 87.88 85 SER A C 1
ATOM 689 O O . SER A 1 85 ? 0.207 -7.806 29.972 1.00 87.88 85 SER A O 1
ATOM 691 N N . PHE A 1 86 ? 1.526 -7.333 28.209 1.00 85.31 86 PHE A N 1
ATOM 692 C CA . PHE A 1 86 ? 0.604 -6.466 27.500 1.00 85.31 86 PHE A CA 1
ATOM 693 C C . PHE A 1 86 ? 0.454 -6.929 26.054 1.00 85.31 86 PHE A C 1
ATOM 695 O O . PHE A 1 86 ? 1.438 -7.223 25.373 1.00 85.31 86 PHE A O 1
ATOM 702 N N . THR A 1 87 ? -0.787 -6.964 25.581 1.00 88.81 87 THR A N 1
ATOM 703 C CA . THR A 1 87 ? -1.108 -7.239 24.183 1.00 88.81 87 THR A CA 1
ATOM 704 C C . THR A 1 87 ? -2.162 -6.259 23.705 1.00 88.81 87 THR A C 1
ATOM 706 O O . THR A 1 87 ? -2.983 -5.786 24.492 1.00 88.81 87 THR A O 1
ATOM 709 N N . GLN A 1 88 ? -2.121 -5.945 22.417 1.00 87.12 88 GLN A N 1
ATOM 710 C CA . GLN A 1 88 ? -3.073 -5.049 21.785 1.00 87.12 88 GLN A CA 1
ATOM 711 C C . GLN A 1 88 ? -3.485 -5.610 20.429 1.00 87.12 88 GLN A C 1
ATOM 713 O O . GLN A 1 88 ? -2.650 -5.766 19.540 1.00 87.12 88 GLN A O 1
ATOM 718 N N . THR A 1 89 ? -4.778 -5.870 20.255 1.00 91.62 89 THR A N 1
ATOM 719 C CA . THR A 1 89 ? -5.342 -6.200 18.942 1.00 91.62 89 THR A CA 1
ATOM 720 C C . THR A 1 89 ? -5.429 -4.939 18.087 1.00 91.62 89 THR A C 1
ATOM 722 O O . THR A 1 89 ? -5.868 -3.891 18.566 1.00 91.62 89 THR A O 1
ATOM 725 N N . VAL A 1 90 ? -4.979 -5.038 16.838 1.00 91.31 90 VAL A N 1
ATOM 726 C CA . VAL A 1 90 ? -5.127 -4.024 15.794 1.00 91.31 90 VAL A CA 1
ATOM 727 C C . VAL A 1 90 ? -6.159 -4.545 14.802 1.00 91.31 90 VAL A C 1
ATOM 729 O O . VAL A 1 90 ? -5.921 -5.555 14.142 1.00 91.31 90 VAL A O 1
ATOM 732 N N . ASP A 1 91 ? -7.302 -3.866 14.727 1.00 92.62 91 ASP A N 1
ATOM 733 C CA . ASP A 1 91 ? -8.435 -4.211 13.868 1.00 92.62 91 ASP A CA 1
ATOM 734 C C . ASP A 1 91 ? -9.107 -2.945 13.297 1.00 92.62 91 ASP A C 1
ATOM 736 O O . ASP A 1 91 ? -8.661 -1.819 13.528 1.00 92.62 91 ASP A O 1
ATOM 740 N N . THR A 1 92 ? -10.183 -3.126 12.528 1.00 89.19 92 THR A N 1
ATOM 741 C CA . THR A 1 92 ? -10.964 -2.029 11.929 1.00 89.19 92 THR A CA 1
ATOM 742 C C . THR A 1 92 ? -12.238 -1.675 12.705 1.00 89.19 92 THR A C 1
ATOM 744 O O . THR A 1 92 ? -13.047 -0.882 12.220 1.00 89.19 92 THR A O 1
ATOM 747 N N . ASN A 1 93 ? -12.468 -2.295 13.864 1.00 87.44 93 ASN A N 1
ATOM 748 C CA . ASN A 1 93 ? -13.713 -2.200 14.636 1.00 87.44 93 ASN A CA 1
ATOM 749 C C . ASN A 1 93 ? -13.553 -1.376 15.918 1.00 87.44 93 ASN A C 1
ATOM 751 O O . ASN A 1 93 ? -14.541 -0.888 16.472 1.00 87.44 93 ASN A O 1
ATOM 755 N N . SER A 1 94 ? -12.321 -1.228 16.394 1.00 85.81 94 SER A N 1
ATOM 756 C CA . SER A 1 94 ? -11.962 -0.530 17.618 1.00 85.81 94 SER A CA 1
ATOM 757 C C . SER A 1 94 ? -10.979 0.611 17.339 1.00 85.81 94 SER A C 1
ATOM 759 O O . SER A 1 94 ? -10.402 0.735 16.262 1.00 85.81 94 SER A O 1
ATOM 761 N N . THR A 1 95 ? -10.828 1.519 18.301 1.00 85.88 95 THR A N 1
ATOM 762 C CA . THR A 1 95 ? -9.845 2.606 18.231 1.00 85.88 95 THR A CA 1
ATOM 763 C C . THR A 1 95 ? -8.927 2.500 19.431 1.00 85.88 95 THR A C 1
ATOM 765 O O . THR A 1 95 ? -9.382 2.600 20.571 1.00 85.88 95 THR A O 1
ATOM 768 N N . THR A 1 96 ? -7.636 2.333 19.166 1.00 84.06 96 THR A N 1
ATOM 769 C CA . THR A 1 96 ? -6.599 2.272 20.196 1.00 84.06 96 THR A CA 1
ATOM 770 C C . THR A 1 96 ? -5.805 3.565 20.207 1.00 84.06 96 THR A C 1
ATOM 772 O O . THR A 1 96 ? -5.316 4.019 19.173 1.00 84.06 96 THR A O 1
ATOM 775 N N . PHE A 1 97 ? -5.641 4.144 21.392 1.00 83.3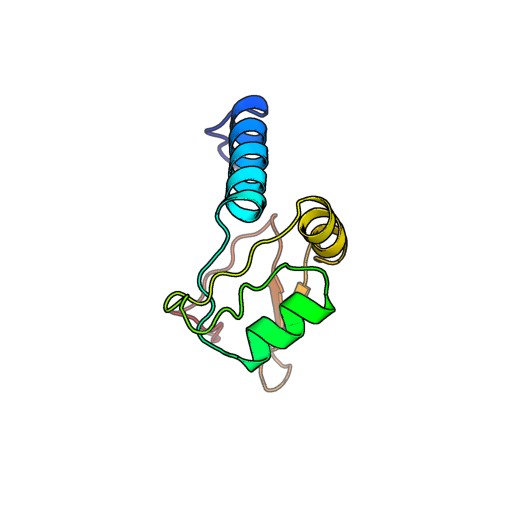8 97 PHE A N 1
ATOM 776 C CA . PHE A 1 97 ? -4.782 5.302 21.593 1.00 83.38 97 PHE A CA 1
ATOM 777 C C . PHE A 1 97 ? -3.373 4.843 21.952 1.00 83.38 97 PHE A C 1
ATOM 779 O O . PHE A 1 97 ? -3.186 4.004 22.831 1.00 83.38 97 PHE A O 1
ATOM 786 N N . ALA A 1 98 ? -2.382 5.413 21.276 1.00 76.94 98 ALA A N 1
ATOM 787 C CA . ALA A 1 98 ? -0.972 5.171 21.541 1.00 76.94 98 ALA A CA 1
ATOM 788 C C . ALA A 1 98 ? -0.218 6.502 21.618 1.00 76.94 98 ALA A C 1
ATOM 790 O O . ALA A 1 98 ? -0.680 7.528 21.112 1.00 76.94 98 ALA A O 1
ATOM 791 N N . THR A 1 99 ? 0.958 6.482 22.246 1.00 77.88 99 THR A N 1
ATOM 792 C CA . THR A 1 99 ? 1.928 7.579 22.113 1.00 77.88 99 THR A CA 1
ATOM 793 C C . THR A 1 99 ? 2.538 7.593 20.708 1.00 77.88 99 THR A C 1
ATOM 795 O O . THR A 1 99 ? 2.273 6.703 19.901 1.00 77.88 99 THR A O 1
ATOM 798 N N . VAL A 1 100 ? 3.369 8.590 20.395 1.00 77.12 100 VAL A N 1
ATOM 799 C CA . VAL A 1 100 ? 4.005 8.729 19.075 1.00 77.12 100 VAL A CA 1
ATOM 800 C C . VAL A 1 100 ? 4.811 7.471 18.719 1.00 77.12 100 VAL A C 1
ATOM 802 O O . VAL A 1 100 ? 5.889 7.243 19.257 1.00 77.12 100 VAL A O 1
ATOM 805 N N . GLY A 1 101 ? 4.285 6.660 17.798 1.00 67.00 101 GLY A N 1
ATOM 806 C CA . GLY A 1 101 ? 4.993 5.550 17.151 1.00 67.00 101 GLY A CA 1
ATOM 807 C C . GLY A 1 101 ? 5.139 4.246 17.948 1.00 67.00 101 GLY A C 1
ATOM 808 O O . GLY A 1 101 ? 5.479 3.239 17.334 1.00 67.00 101 GLY A O 1
ATOM 809 N N . THR A 1 102 ? 4.844 4.219 19.256 1.00 58.41 102 THR A N 1
ATOM 810 C CA . THR A 1 102 ? 5.003 3.011 20.092 1.00 58.41 102 THR A CA 1
ATOM 811 C C . THR A 1 102 ? 3.832 2.834 21.068 1.00 58.41 102 THR A C 1
ATOM 813 O O . THR A 1 102 ? 3.490 3.779 21.792 1.00 58.41 102 THR A O 1
ATOM 816 N N . PRO A 1 103 ? 3.221 1.636 21.151 1.00 52.91 103 PRO A N 1
ATOM 817 C CA . PRO A 1 103 ? 2.270 1.315 22.206 1.00 52.91 103 PRO A CA 1
ATOM 818 C C . PRO A 1 103 ? 3.035 1.103 23.518 1.00 52.91 103 PRO A C 1
ATOM 820 O O . PRO A 1 103 ? 3.601 0.041 23.764 1.00 52.91 103 PRO A O 1
ATOM 823 N N . VAL A 1 104 ? 3.080 2.136 24.357 1.00 57.75 104 VAL A N 1
ATOM 824 C CA . VAL A 1 104 ? 3.531 2.031 25.749 1.00 57.75 104 VAL A CA 1
ATOM 825 C C . VAL A 1 104 ? 2.316 2.061 26.664 1.00 57.75 104 VAL A C 1
ATOM 827 O O . VAL A 1 104 ? 1.352 2.784 26.404 1.00 57.75 104 VAL A O 1
ATOM 830 N N . LYS A 1 105 ? 2.354 1.265 27.734 1.00 59.06 105 LYS A N 1
ATOM 831 C CA . LYS A 1 105 ? 1.342 1.320 28.786 1.00 59.06 105 LYS A CA 1
ATOM 832 C C . LYS A 1 105 ? 1.472 2.674 29.487 1.00 59.06 105 LYS A C 1
ATOM 834 O O . LYS A 1 105 ? 2.522 2.946 30.066 1.00 59.06 105 LYS A O 1
ATOM 839 N N . MET A 1 106 ? 0.446 3.514 29.369 1.00 57.72 106 MET A N 1
ATOM 840 C CA . MET A 1 106 ? 0.318 4.718 30.196 1.00 57.72 106 MET A CA 1
ATOM 841 C C . MET A 1 106 ? -0.104 4.343 31.614 1.00 57.72 106 MET A C 1
ATOM 843 O O . MET A 1 106 ? -0.884 3.370 31.757 1.00 57.72 106 MET A O 1
#

pLDDT: mean 88.47, std 12.17, range [52.91, 98.62]

Foldseek 3Di:
DDDDDDDPDDPVRVVVVVVVVLCCLAPPADFDPDPVVLVVVVVLPWDWDPPPPDPRGGIHAHSVSVVVVVVVDDQKDKDADPVRPDIDIDHDPDDDDDDPPDRDDD

Radius of gyration: 19.02 Å; chains: 1; bounding box: 48×23×47 Å

Sequence (106 aa):
MKLHRMEVLSHDEVETIHETTLRLLEDIGVMVHSKESRDLLKENGCIVDESANNPYHYVKYPRHVVEKYMKTVPSEFTLHGVDGSFTQTVDTNSTTFATVGTPVKM

Secondary structure (DSSP, 8-state):
-PPPPP--S-HHHHHHHHHHHHHHHHHT-EE---HHHHHHHHHTT-EE---TT-TT-EEE--HHHHHHHHTTS-S-EEEE-TTSS-EEEE-SS-----SSSS----